Protein AF-A0A0F9WEB9-F1 (afdb_monomer_lite)

Structure (mmCIF, N/CA/C/O backbone):
data_AF-A0A0F9WEB9-F1
#
_entry.id   AF-A0A0F9WEB9-F1
#
loop_
_atom_site.group_PDB
_atom_site.id
_atom_site.type_symbol
_atom_site.label_atom_id
_atom_site.label_alt_id
_atom_site.label_comp_id
_atom_site.label_asym_id
_atom_site.label_entity_id
_atom_site.label_seq_id
_atom_site.pdbx_PDB_ins_code
_atom_site.Cartn_x
_atom_site.Cartn_y
_atom_site.Cartn_z
_atom_site.occupancy
_atom_site.B_iso_or_equiv
_atom_site.auth_seq_id
_atom_site.auth_comp_id
_atom_site.auth_asym_id
_atom_site.auth_atom_id
_atom_site.pdbx_PDB_model_num
ATOM 1 N N . MET A 1 1 ? 6.748 -6.041 17.453 1.00 51.75 1 MET A N 1
ATOM 2 C CA . MET A 1 1 ? 5.806 -6.106 16.308 1.00 51.75 1 MET A CA 1
ATOM 3 C C . MET A 1 1 ? 6.490 -6.332 14.949 1.00 51.75 1 MET A C 1
ATOM 5 O O . MET A 1 1 ? 5.847 -6.901 14.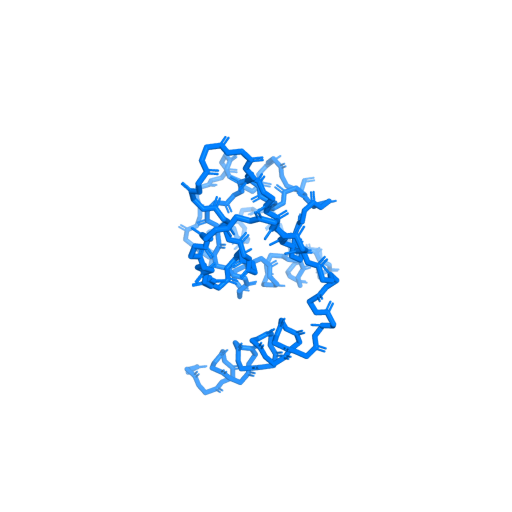076 1.00 51.75 1 MET A O 1
ATOM 9 N N . ALA A 1 2 ? 7.794 -6.052 14.806 1.00 58.41 2 ALA A N 1
ATOM 10 C CA . ALA A 1 2 ? 8.540 -6.113 13.537 1.00 58.41 2 ALA A CA 1
ATOM 11 C C . ALA A 1 2 ? 8.495 -7.445 12.744 1.00 58.41 2 ALA A C 1
ATOM 13 O O . ALA A 1 2 ? 8.516 -7.439 11.516 1.00 58.41 2 ALA A O 1
ATOM 14 N N . GLY A 1 3 ? 8.391 -8.607 13.405 1.00 72.75 3 GLY A N 1
ATOM 15 C CA . GLY A 1 3 ? 8.487 -9.904 12.712 1.00 72.75 3 GLY A CA 1
ATOM 16 C C . GLY A 1 3 ? 7.311 -10.251 11.780 1.00 72.75 3 GLY A C 1
ATOM 17 O O . GLY A 1 3 ? 7.507 -10.910 10.759 1.00 72.75 3 GLY A O 1
ATOM 18 N N . ARG A 1 4 ? 6.080 -9.816 12.097 1.00 71.31 4 ARG A N 1
ATOM 19 C CA . ARG A 1 4 ? 4.899 -10.095 11.246 1.00 71.31 4 ARG A CA 1
ATOM 20 C C . ARG A 1 4 ? 4.826 -9.171 10.038 1.00 71.31 4 ARG A C 1
ATOM 22 O O . ARG A 1 4 ? 4.456 -9.625 8.959 1.00 71.31 4 ARG A O 1
ATOM 29 N N . GLU A 1 5 ? 5.190 -7.909 10.223 1.00 70.75 5 GLU A N 1
ATOM 30 C CA . GLU A 1 5 ? 5.240 -6.905 9.157 1.00 70.75 5 GLU A CA 1
ATOM 31 C C . GLU A 1 5 ? 6.261 -7.298 8.094 1.00 70.75 5 GLU A C 1
ATOM 33 O O . GLU A 1 5 ? 5.919 -7.347 6.914 1.00 70.75 5 GLU A O 1
ATOM 38 N N . GLN A 1 6 ? 7.456 -7.728 8.511 1.00 76.25 6 GLN A N 1
ATOM 39 C CA . GLN A 1 6 ? 8.478 -8.224 7.590 1.00 76.25 6 GLN A CA 1
ATOM 40 C C . GLN A 1 6 ? 7.994 -9.445 6.793 1.00 76.25 6 GLN A C 1
ATOM 42 O O . GLN A 1 6 ? 8.233 -9.551 5.592 1.00 76.25 6 GLN A O 1
ATOM 47 N N . LYS A 1 7 ? 7.263 -10.363 7.439 1.00 79.50 7 LYS A N 1
ATOM 48 C CA . LYS A 1 7 ? 6.696 -11.541 6.768 1.00 79.50 7 LYS A CA 1
ATOM 49 C C . LYS A 1 7 ? 5.653 -11.153 5.714 1.00 79.50 7 LYS A C 1
ATOM 51 O O . LYS A 1 7 ? 5.654 -11.731 4.631 1.00 79.50 7 LYS A O 1
ATOM 56 N N . LEU A 1 8 ? 4.792 -10.176 6.005 1.00 72.88 8 LEU A N 1
ATOM 57 C CA . LEU A 1 8 ? 3.813 -9.652 5.045 1.00 72.88 8 LEU A CA 1
ATOM 58 C C . LEU A 1 8 ? 4.489 -8.930 3.879 1.00 72.88 8 LEU A C 1
ATOM 60 O O . LEU A 1 8 ? 4.111 -9.158 2.731 1.00 72.88 8 LEU A O 1
ATOM 64 N N . LEU A 1 9 ? 5.517 -8.126 4.160 1.00 73.94 9 LEU A N 1
ATOM 65 C CA . LEU A 1 9 ? 6.324 -7.465 3.137 1.00 73.94 9 LEU A CA 1
ATOM 66 C C . LEU A 1 9 ? 6.963 -8.493 2.194 1.00 73.94 9 LEU A C 1
ATOM 68 O O . LEU A 1 9 ? 6.904 -8.342 0.975 1.00 73.94 9 LEU A O 1
ATOM 72 N N . ASN A 1 10 ? 7.508 -9.577 2.749 1.00 78.94 10 ASN A N 1
ATOM 73 C CA . ASN A 1 10 ? 8.114 -10.657 1.975 1.00 78.94 10 ASN A CA 1
ATOM 74 C C . ASN A 1 10 ? 7.084 -11.400 1.114 1.00 78.94 10 ASN A C 1
ATOM 76 O O . ASN A 1 10 ? 7.356 -11.665 -0.053 1.00 78.94 10 ASN A O 1
ATOM 80 N N . ILE A 1 11 ? 5.894 -11.704 1.647 1.00 78.56 11 ILE A N 1
ATOM 81 C CA . ILE A 1 11 ? 4.806 -12.322 0.868 1.00 78.56 11 ILE A CA 1
ATOM 82 C C . ILE A 1 11 ? 4.410 -11.411 -0.291 1.00 78.56 11 ILE A C 1
ATOM 84 O O . ILE A 1 11 ? 4.305 -11.868 -1.426 1.00 78.56 11 ILE A O 1
ATOM 88 N N . PHE A 1 12 ? 4.230 -10.121 -0.020 1.00 73.19 12 PHE A N 1
ATOM 89 C CA . PHE A 1 12 ? 3.865 -9.153 -1.043 1.00 73.19 12 PHE A CA 1
ATOM 90 C C . PHE A 1 12 ? 4.947 -9.029 -2.118 1.00 73.19 12 PHE A C 1
ATOM 92 O O . PHE A 1 12 ? 4.645 -9.071 -3.307 1.00 73.19 12 PHE A O 1
ATOM 99 N N . THR A 1 13 ? 6.213 -8.963 -1.705 1.00 72.06 13 THR A N 1
ATOM 100 C CA . THR A 1 13 ? 7.368 -8.928 -2.610 1.00 72.06 13 THR A CA 1
ATOM 101 C C . THR A 1 13 ? 7.432 -10.192 -3.461 1.00 72.06 13 THR A C 1
ATOM 103 O O . THR A 1 13 ? 7.635 -10.097 -4.665 1.00 72.06 13 THR A O 1
ATOM 106 N N . ASN A 1 14 ? 7.179 -11.364 -2.876 1.00 75.75 14 ASN A N 1
ATOM 107 C CA . ASN A 1 14 ? 7.130 -12.627 -3.608 1.00 75.75 14 ASN A CA 1
ATOM 108 C C . ASN A 1 14 ? 5.977 -12.668 -4.613 1.00 75.75 14 ASN A C 1
ATOM 110 O O . ASN A 1 14 ? 6.183 -13.102 -5.739 1.00 75.75 14 ASN A O 1
ATOM 114 N N . ILE A 1 15 ? 4.777 -12.196 -4.261 1.00 73.06 15 ILE A N 1
ATOM 115 C CA . ILE A 1 15 ? 3.661 -12.072 -5.218 1.00 73.06 15 ILE A CA 1
ATOM 116 C C . ILE A 1 15 ? 4.075 -11.157 -6.372 1.00 73.06 15 ILE A C 1
ATOM 118 O O . ILE A 1 15 ? 3.882 -11.489 -7.536 1.00 73.06 15 ILE A O 1
ATOM 122 N N . ILE A 1 16 ? 4.709 -10.031 -6.054 1.00 67.06 16 ILE A N 1
ATOM 123 C CA . ILE A 1 16 ? 5.207 -9.074 -7.039 1.00 67.06 16 ILE A CA 1
ATOM 124 C C . ILE A 1 16 ? 6.220 -9.702 -8.003 1.00 67.06 16 ILE A C 1
ATOM 126 O O . ILE A 1 16 ? 6.136 -9.468 -9.206 1.00 67.06 16 ILE A O 1
ATOM 130 N N . THR A 1 17 ? 7.175 -10.478 -7.492 1.00 68.50 17 THR A N 1
ATOM 131 C CA . THR A 1 17 ? 8.245 -11.079 -8.300 1.00 68.50 17 THR A CA 1
ATOM 132 C C . THR A 1 17 ? 7.799 -12.330 -9.053 1.00 68.50 17 THR A C 1
ATOM 134 O O . THR A 1 17 ? 8.401 -12.658 -10.073 1.00 68.50 17 THR A O 1
ATOM 137 N N . THR A 1 18 ? 6.761 -13.023 -8.573 1.00 67.38 1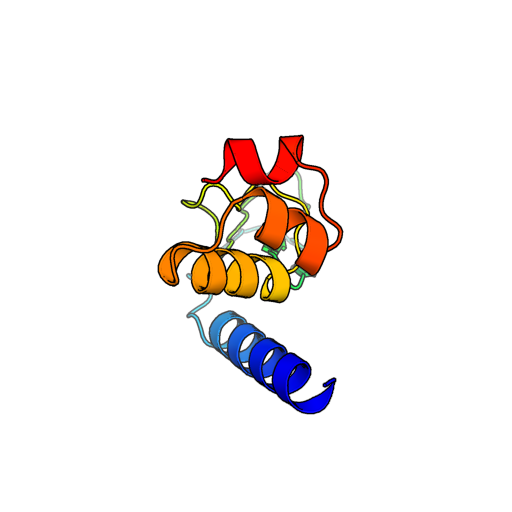8 THR A N 1
ATOM 138 C CA . THR A 1 18 ? 6.203 -14.239 -9.192 1.00 67.38 18 THR A CA 1
ATOM 139 C C . THR A 1 18 ? 5.085 -13.966 -10.181 1.00 67.38 18 THR A C 1
ATOM 141 O O . THR A 1 18 ? 4.835 -14.812 -11.041 1.00 67.38 18 THR A O 1
ATOM 144 N N . LEU A 1 19 ? 4.423 -12.804 -10.099 1.00 63.69 19 LEU A N 1
ATOM 145 C CA . LEU A 1 19 ? 3.521 -12.373 -11.154 1.00 63.69 19 LEU A CA 1
ATOM 146 C C . LEU A 1 19 ? 4.295 -12.446 -12.467 1.00 63.69 19 LEU A C 1
ATOM 148 O O . LEU A 1 19 ? 5.382 -11.864 -12.550 1.00 63.69 19 LEU A O 1
ATOM 152 N N . PRO A 1 20 ? 3.779 -13.168 -13.481 1.00 55.03 20 PRO A N 1
ATOM 153 C CA . PRO A 1 20 ? 4.420 -13.186 -14.774 1.00 55.03 20 PRO A CA 1
ATOM 154 C C . PRO A 1 20 ? 4.504 -11.725 -15.166 1.00 55.03 20 PRO A C 1
ATOM 156 O O . PRO A 1 20 ? 3.465 -11.085 -15.337 1.00 55.03 20 PRO A O 1
ATOM 159 N N . ILE A 1 21 ? 5.728 -11.187 -15.207 1.00 55.06 21 ILE A N 1
ATOM 160 C CA . ILE A 1 21 ? 6.021 -9.869 -15.750 1.00 55.06 21 ILE A CA 1
ATOM 161 C C . ILE A 1 21 ? 5.455 -9.981 -17.148 1.00 55.06 21 ILE A C 1
ATOM 163 O O . ILE A 1 21 ? 6.092 -10.577 -18.017 1.00 55.06 21 ILE A O 1
ATOM 167 N N . LEU A 1 22 ? 4.197 -9.561 -17.307 1.00 47.53 22 LEU A N 1
ATOM 168 C CA . LEU A 1 22 ? 3.424 -9.628 -18.530 1.00 47.53 22 LEU A CA 1
ATOM 169 C C . LEU A 1 22 ? 4.300 -8.882 -19.478 1.00 47.53 22 LEU A C 1
ATOM 171 O O . LEU A 1 22 ? 4.368 -7.669 -19.333 1.00 47.53 22 LEU A O 1
ATOM 175 N N . ARG A 1 23 ? 5.078 -9.628 -20.271 1.00 48.62 23 ARG A N 1
ATOM 176 C CA . ARG A 1 23 ? 6.332 -9.176 -20.857 1.00 48.62 23 ARG A CA 1
ATOM 177 C C . ARG A 1 23 ? 6.115 -7.754 -21.318 1.00 48.62 23 ARG A C 1
ATOM 179 O O . ARG A 1 23 ? 5.527 -7.550 -22.381 1.00 48.62 23 ARG A O 1
ATOM 186 N N . ILE A 1 24 ? 6.518 -6.766 -20.514 1.00 53.28 24 ILE A N 1
ATOM 187 C CA . ILE A 1 24 ? 6.473 -5.392 -20.968 1.00 53.28 24 ILE A CA 1
ATOM 188 C C . ILE A 1 24 ? 7.703 -5.358 -21.857 1.00 53.28 24 ILE A C 1
ATOM 190 O O . ILE A 1 24 ? 8.790 -4.971 -21.441 1.00 53.28 24 ILE A O 1
ATOM 194 N N . ARG A 1 25 ? 7.540 -5.921 -23.062 1.00 49.78 25 ARG A N 1
ATOM 195 C CA . ARG A 1 25 ? 8.470 -5.850 -24.173 1.00 49.78 25 ARG A CA 1
ATOM 196 C C . ARG A 1 25 ? 8.465 -4.396 -24.559 1.00 49.78 25 ARG A C 1
ATOM 198 O O . ARG A 1 25 ? 7.702 -3.913 -25.387 1.00 49.78 25 ARG A O 1
ATOM 205 N N . CYS A 1 26 ? 9.267 -3.683 -23.812 1.00 52.81 26 CYS A N 1
ATOM 206 C CA . CYS A 1 26 ? 9.739 -2.395 -24.170 1.00 52.81 26 CYS A CA 1
ATOM 207 C C . CYS A 1 26 ? 10.864 -2.704 -25.162 1.00 52.81 26 CYS A C 1
ATOM 209 O O . CYS A 1 26 ? 11.907 -3.206 -24.754 1.00 52.81 26 CYS A O 1
ATOM 211 N N . 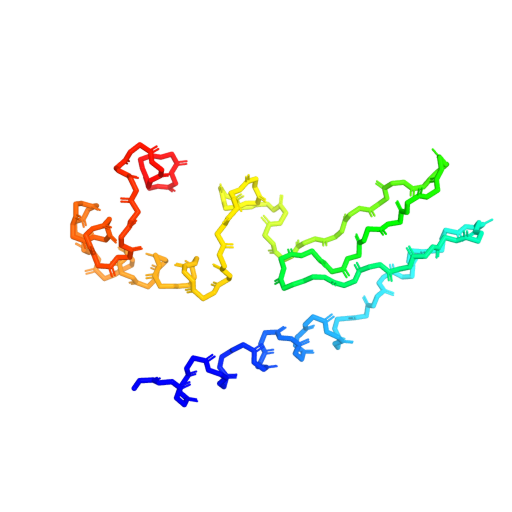ASN A 1 27 ? 10.647 -2.499 -26.466 1.00 53.56 27 ASN A N 1
ATOM 212 C CA . ASN A 1 27 ? 11.668 -2.707 -27.512 1.00 53.56 27 ASN A CA 1
ATOM 213 C C . ASN A 1 27 ? 12.801 -1.654 -27.433 1.00 53.56 27 ASN A C 1
ATOM 215 O O . ASN A 1 27 ? 13.320 -1.194 -28.443 1.00 53.56 27 ASN A O 1
ATOM 219 N N . SER A 1 28 ? 13.139 -1.198 -26.231 1.00 52.41 28 SER A N 1
ATOM 220 C CA . SER A 1 28 ? 14.116 -0.152 -25.962 1.00 52.41 28 SER A CA 1
ATOM 221 C C . SER A 1 28 ? 14.931 -0.530 -24.735 1.00 52.41 28 SER A C 1
ATOM 223 O O . SER A 1 28 ? 14.388 -1.158 -23.827 1.00 52.41 28 SER A O 1
ATOM 225 N N . ASN A 1 29 ? 16.192 -0.094 -24.675 1.00 55.34 29 ASN A N 1
ATOM 226 C CA . ASN A 1 29 ? 17.061 -0.235 -23.503 1.00 55.34 29 ASN A CA 1
ATOM 227 C C . ASN A 1 29 ? 16.503 0.560 -22.315 1.00 55.34 29 ASN A C 1
ATOM 229 O O . ASN A 1 29 ? 16.897 1.692 -22.039 1.00 55.34 29 ASN A O 1
ATOM 233 N N . SER A 1 30 ? 15.536 -0.022 -21.623 1.00 56.03 30 SER A N 1
ATOM 234 C CA . SER A 1 30 ? 14.829 0.599 -20.518 1.00 56.03 30 SER A CA 1
ATOM 235 C C . SER A 1 30 ? 15.216 -0.077 -19.209 1.00 56.03 30 SER A C 1
ATOM 237 O O . SER A 1 30 ? 15.096 -1.294 -19.081 1.00 56.03 30 SER A O 1
ATOM 239 N N . LYS A 1 31 ? 15.662 0.715 -18.230 1.00 56.09 31 LYS A N 1
ATOM 240 C CA . LYS A 1 31 ? 15.971 0.230 -16.881 1.00 56.09 31 LYS A CA 1
ATOM 241 C C . LYS A 1 31 ? 14.677 -0.074 -16.128 1.00 56.09 31 LYS A C 1
ATOM 243 O O . LYS A 1 31 ? 13.747 0.732 -16.148 1.00 56.09 31 LYS A O 1
ATOM 248 N N . LEU A 1 32 ? 14.638 -1.233 -15.483 1.00 58.31 32 LEU A N 1
ATOM 249 C CA . LEU A 1 32 ? 13.530 -1.697 -14.660 1.00 58.31 32 LEU A CA 1
ATOM 250 C C . LEU A 1 32 ? 13.787 -1.273 -13.211 1.00 58.31 32 LEU A C 1
ATOM 252 O O . LEU A 1 32 ? 14.781 -1.680 -12.616 1.00 58.31 32 LEU A O 1
ATOM 256 N N . TYR A 1 33 ? 12.914 -0.433 -12.661 1.00 58.53 33 TYR A N 1
ATOM 257 C CA . TYR A 1 33 ? 12.967 -0.044 -11.251 1.00 58.53 33 TYR A CA 1
ATOM 258 C C . TYR A 1 33 ? 11.856 -0.747 -10.486 1.00 58.53 33 TYR A C 1
ATOM 260 O O . TYR A 1 33 ? 10.683 -0.536 -10.805 1.00 58.53 33 TYR A O 1
ATOM 268 N N . ASN A 1 34 ? 12.246 -1.513 -9.470 1.00 58.84 34 ASN A N 1
ATOM 269 C CA . ASN A 1 34 ? 11.336 -2.119 -8.510 1.00 58.84 34 ASN A CA 1
ATOM 270 C C . ASN A 1 34 ? 11.220 -1.183 -7.304 1.00 58.84 34 ASN A C 1
ATOM 272 O O . ASN A 1 34 ? 12.231 -0.736 -6.761 1.00 58.84 34 ASN A O 1
ATOM 276 N N . SER A 1 35 ? 10.001 -0.877 -6.878 1.00 63.66 35 SER A N 1
ATOM 277 C CA . SER A 1 35 ? 9.749 -0.316 -5.555 1.00 63.66 35 SER A CA 1
ATOM 278 C C . SER A 1 35 ? 8.639 -1.103 -4.876 1.00 63.66 35 SER A C 1
ATOM 280 O O . SER A 1 35 ? 7.839 -1.758 -5.537 1.00 63.66 35 SER A O 1
ATOM 282 N N . GLU A 1 36 ? 8.536 -0.997 -3.555 1.00 60.88 36 GLU A N 1
ATOM 283 C CA . GLU A 1 36 ? 7.500 -1.690 -2.775 1.00 60.88 36 GLU A CA 1
ATOM 284 C C . GLU A 1 36 ? 6.060 -1.382 -3.235 1.00 60.88 36 GLU A C 1
ATOM 286 O O . GLU A 1 36 ? 5.139 -2.123 -2.917 1.00 60.88 36 GLU A O 1
ATOM 291 N N . ARG A 1 37 ? 5.844 -0.295 -3.991 1.00 55.56 37 ARG A N 1
ATOM 292 C CA . ARG A 1 37 ? 4.523 0.155 -4.480 1.00 55.56 37 ARG A CA 1
ATOM 293 C C . ARG A 1 37 ? 4.334 -0.003 -5.987 1.00 55.56 37 ARG A C 1
ATOM 295 O O . ARG A 1 37 ? 3.202 -0.063 -6.474 1.00 55.56 37 ARG A O 1
ATOM 302 N N . PHE A 1 38 ? 5.435 -0.000 -6.731 1.00 56.47 38 PHE A N 1
ATOM 303 C CA . PHE A 1 38 ? 5.446 -0.019 -8.186 1.00 56.47 38 PHE A CA 1
ATOM 304 C C . PHE A 1 38 ? 6.311 -1.183 -8.634 1.00 56.47 38 PHE A C 1
ATOM 306 O O . PHE A 1 38 ? 7.507 -1.213 -8.357 1.00 56.47 38 PHE A O 1
ATOM 313 N N . LEU A 1 39 ? 5.706 -2.111 -9.366 1.00 53.97 39 LEU A N 1
ATOM 314 C CA . LEU A 1 39 ? 6.408 -3.275 -9.883 1.00 53.97 39 LEU A CA 1
ATOM 315 C C . LEU A 1 39 ? 7.510 -2.810 -10.825 1.00 53.97 39 LEU A C 1
ATOM 317 O O . LEU A 1 39 ? 8.659 -3.173 -10.636 1.00 53.97 39 LEU A O 1
ATOM 321 N N . HIS A 1 40 ? 7.183 -1.936 -11.784 1.00 54.84 40 HIS A N 1
ATOM 322 C CA . HIS A 1 40 ? 8.122 -1.523 -12.822 1.00 54.84 40 HIS A CA 1
ATOM 323 C C . HIS A 1 40 ? 7.891 -0.074 -13.248 1.00 54.84 40 HIS A C 1
ATOM 325 O O . HIS A 1 40 ? 6.774 0.305 -13.590 1.00 54.84 40 HIS A O 1
ATOM 331 N N . ARG A 1 41 ? 8.950 0.740 -13.285 1.00 51.97 41 ARG A N 1
ATOM 332 C CA . ARG A 1 41 ? 8.974 2.017 -14.018 1.00 51.97 41 ARG A CA 1
ATOM 333 C C . ARG A 1 41 ? 10.040 1.939 -15.101 1.00 51.97 41 ARG A C 1
ATOM 335 O O . ARG A 1 41 ? 11.219 1.964 -14.781 1.00 51.97 41 ARG A O 1
ATOM 342 N N . PHE A 1 42 ? 9.634 1.922 -16.365 1.00 60.22 42 PHE A N 1
ATOM 343 C CA . PHE A 1 42 ? 10.555 2.113 -17.485 1.00 60.22 42 PHE A CA 1
ATOM 344 C C . PHE A 1 42 ? 10.803 3.619 -17.676 1.00 60.22 42 PHE A C 1
ATOM 346 O O . PHE A 1 42 ? 9.861 4.406 -17.798 1.00 60.22 42 PHE A O 1
ATOM 353 N N . THR A 1 43 ? 12.062 4.060 -17.604 1.00 54.78 43 THR A N 1
ATOM 354 C CA . THR A 1 43 ? 12.426 5.494 -17.596 1.00 54.78 43 THR A CA 1
ATOM 355 C C . THR A 1 43 ? 12.885 6.055 -18.944 1.00 54.78 43 THR A C 1
ATOM 357 O O . THR A 1 43 ? 13.329 7.199 -18.991 1.00 54.78 43 THR A O 1
ATOM 360 N N . TRP A 1 44 ? 12.729 5.328 -20.054 1.00 55.53 44 TRP A N 1
ATOM 361 C CA . TRP A 1 44 ? 13.101 5.835 -21.381 1.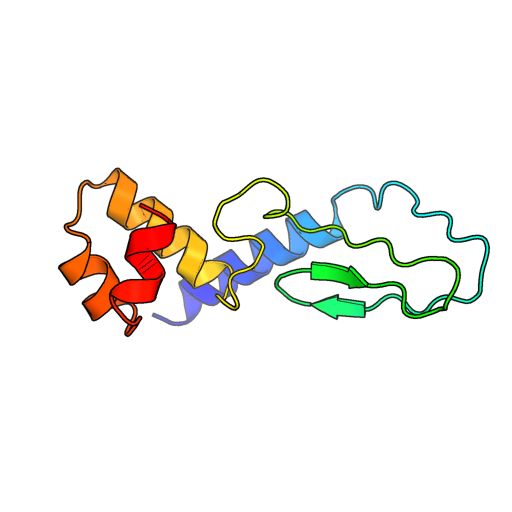00 55.53 44 TRP A CA 1
ATOM 362 C C . TRP A 1 44 ? 11.900 6.411 -22.146 1.00 55.53 44 TRP A C 1
ATOM 364 O O . TRP A 1 44 ? 10.800 5.863 -22.095 1.00 55.53 44 TRP A O 1
ATOM 374 N N . LEU A 1 45 ? 12.115 7.532 -22.848 1.00 54.47 45 LEU A N 1
ATOM 375 C CA . LEU A 1 45 ? 11.104 8.432 -23.440 1.00 54.47 45 LEU A CA 1
ATOM 376 C C . LEU A 1 45 ? 9.939 7.749 -24.183 1.00 54.47 45 LEU A C 1
ATOM 378 O O . LEU A 1 45 ? 8.835 8.283 -24.173 1.00 54.47 45 LEU A O 1
ATOM 382 N N . LYS A 1 46 ? 10.156 6.575 -24.787 1.00 52.59 46 LYS A N 1
ATOM 383 C CA . LYS A 1 46 ? 9.160 5.871 -25.614 1.00 52.59 46 LYS A CA 1
ATOM 384 C C . LYS A 1 46 ? 8.309 4.839 -24.865 1.00 52.59 46 LYS A C 1
ATOM 386 O O . LYS A 1 46 ? 7.395 4.268 -25.446 1.00 52.59 46 LYS A O 1
ATOM 391 N N . CYS A 1 47 ? 8.593 4.573 -23.593 1.00 55.34 47 CYS A N 1
ATOM 392 C CA . CYS A 1 47 ? 7.967 3.474 -22.871 1.00 55.34 47 CYS A CA 1
ATOM 393 C C . CYS A 1 47 ? 7.886 3.805 -21.385 1.00 55.34 47 CYS A C 1
ATOM 395 O O . CYS A 1 47 ? 8.806 3.560 -20.612 1.00 55.34 47 CYS A O 1
ATOM 397 N N . ARG A 1 48 ? 6.759 4.397 -20.992 1.00 58.16 48 ARG A N 1
ATOM 398 C CA . ARG A 1 48 ? 6.418 4.700 -19.599 1.00 58.16 48 ARG A CA 1
ATOM 399 C C . ARG A 1 48 ? 5.297 3.776 -19.144 1.00 58.16 48 ARG A C 1
ATOM 401 O O . ARG A 1 48 ? 4.211 4.241 -18.818 1.00 58.16 48 ARG A O 1
ATOM 408 N N . LYS A 1 49 ? 5.535 2.465 -19.154 1.00 62.25 49 LYS A N 1
ATOM 409 C CA . LYS A 1 49 ? 4.596 1.540 -18.515 1.00 62.25 49 LYS A CA 1
ATOM 410 C C . LYS A 1 49 ? 4.907 1.470 -17.027 1.00 62.25 49 LYS A C 1
ATOM 412 O O . LYS A 1 49 ? 6.070 1.346 -16.637 1.00 62.25 49 LYS A O 1
ATOM 417 N N . LYS A 1 50 ? 3.858 1.612 -16.227 1.00 65.12 50 LYS A N 1
ATOM 418 C CA . LYS A 1 50 ? 3.860 1.354 -14.795 1.00 65.12 50 LYS A CA 1
ATOM 419 C C . LYS A 1 50 ? 2.910 0.196 -14.563 1.00 65.12 50 LYS A C 1
ATOM 421 O O . LYS A 1 50 ? 1.870 0.157 -15.199 1.00 65.12 50 LYS A O 1
ATOM 426 N N . PHE A 1 51 ? 3.302 -0.732 -13.706 1.00 68.94 51 PHE A N 1
ATOM 427 C CA . PHE A 1 51 ? 2.396 -1.743 -13.177 1.00 68.94 51 PHE A CA 1
ATOM 428 C C . PHE A 1 51 ? 2.403 -1.601 -11.661 1.00 68.94 51 PHE A C 1
ATOM 430 O O . PHE A 1 51 ? 3.470 -1.465 -11.048 1.00 68.94 51 PHE A O 1
ATOM 437 N N . SER A 1 52 ? 1.225 -1.585 -11.056 1.00 70.56 52 SER A N 1
ATOM 438 C CA . SER A 1 52 ? 1.067 -1.592 -9.607 1.00 70.56 52 SER A CA 1
ATOM 439 C C . SER A 1 52 ? -0.070 -2.520 -9.234 1.00 70.56 52 SER A C 1
ATOM 441 O O . SER A 1 52 ? -1.127 -2.500 -9.855 1.00 70.56 52 SER A O 1
ATOM 443 N N . LEU A 1 53 ? 0.111 -3.268 -8.150 1.00 69.12 53 LEU A N 1
ATOM 444 C CA . LEU A 1 53 ? -0.973 -4.045 -7.545 1.00 69.12 53 LEU A CA 1
ATOM 445 C C . LEU A 1 53 ? -2.148 -3.167 -7.095 1.00 69.12 53 LEU A C 1
ATOM 447 O O . LEU A 1 53 ? -3.258 -3.654 -6.917 1.00 69.12 53 LEU A O 1
ATOM 451 N N . LEU A 1 54 ? -1.906 -1.866 -6.927 1.00 74.00 54 LEU A N 1
ATOM 452 C CA . LEU A 1 54 ? -2.902 -0.899 -6.504 1.00 74.00 54 LEU A CA 1
ATOM 453 C C . LEU A 1 54 ? -3.523 -0.126 -7.671 1.00 74.00 54 LEU A C 1
ATOM 455 O O . LEU A 1 54 ? -4.352 0.725 -7.382 1.00 74.00 54 LEU A O 1
ATOM 459 N N . GLU A 1 55 ? -3.169 -0.390 -8.938 1.00 75.12 55 GLU A N 1
ATOM 460 C CA . GLU A 1 55 ? -3.490 0.440 -10.124 1.00 75.12 55 GLU A CA 1
ATOM 461 C C . GLU A 1 55 ? -4.985 0.766 -10.313 1.00 75.12 55 GLU A C 1
ATOM 463 O O . GLU A 1 55 ? -5.311 1.814 -10.860 1.00 75.12 55 GLU A O 1
ATOM 468 N N . ASN A 1 56 ? -5.886 -0.040 -9.744 1.00 72.56 56 ASN A N 1
ATOM 469 C CA . ASN A 1 56 ? -7.339 0.181 -9.763 1.00 72.56 56 ASN A CA 1
ATOM 470 C C . ASN A 1 56 ? -7.948 0.433 -8.374 1.00 72.56 56 ASN A C 1
ATOM 472 O O . ASN A 1 56 ? -9.127 0.180 -8.143 1.00 72.56 56 ASN A O 1
ATOM 476 N N . THR A 1 57 ? -7.147 0.898 -7.420 1.00 75.31 57 THR A N 1
ATOM 477 C CA . THR A 1 57 ? -7.592 1.166 -6.049 1.00 75.31 57 THR A CA 1
ATOM 478 C C . THR A 1 57 ? -7.468 2.656 -5.718 1.00 75.31 57 THR A C 1
ATOM 480 O O . THR A 1 57 ? -6.581 3.333 -6.252 1.00 75.31 57 THR A O 1
ATOM 483 N N . PRO A 1 58 ? -8.260 3.182 -4.762 1.00 75.19 58 PRO A N 1
ATOM 484 C CA . PRO A 1 58 ? -8.096 4.553 -4.258 1.00 75.19 58 PRO A CA 1
ATOM 485 C C . PRO A 1 58 ? -6.692 4.837 -3.695 1.00 75.19 58 PRO A C 1
ATOM 487 O O . PRO A 1 58 ? -6.284 5.992 -3.543 1.00 75.19 58 PRO A O 1
ATOM 490 N N . PHE A 1 59 ? -5.939 3.777 -3.392 1.00 77.94 59 PHE A N 1
ATOM 491 C CA . PHE A 1 59 ? -4.593 3.825 -2.845 1.00 77.94 59 PHE A CA 1
ATOM 492 C C . PHE A 1 59 ? -3.497 3.992 -3.908 1.00 77.94 59 PHE A C 1
ATOM 494 O O . PHE A 1 59 ? -2.374 4.323 -3.539 1.00 77.94 59 PHE A O 1
ATOM 501 N N . TYR A 1 60 ? -3.785 3.838 -5.208 1.00 76.62 60 TYR A N 1
ATOM 502 C CA . TYR A 1 60 ? -2.759 3.860 -6.265 1.00 76.62 60 TYR A CA 1
ATOM 503 C C . TYR A 1 60 ? -1.894 5.125 -6.256 1.00 76.62 60 TYR A C 1
ATOM 505 O O . TYR A 1 60 ? -0.665 5.084 -6.315 1.00 76.62 60 TYR A O 1
ATOM 513 N N . TYR A 1 61 ? -2.554 6.279 -6.166 1.00 73.94 61 TYR A N 1
ATOM 514 C CA . TYR A 1 61 ? -1.902 7.587 -6.195 1.00 73.94 61 TYR A CA 1
ATOM 515 C C . TYR A 1 61 ? -1.406 8.029 -4.815 1.00 73.94 61 TYR A C 1
ATOM 517 O O . TYR A 1 61 ? -0.817 9.104 -4.669 1.00 73.94 61 TYR A O 1
ATOM 525 N N . LYS A 1 62 ? -1.662 7.227 -3.780 1.00 73.69 62 LYS A N 1
ATOM 526 C CA . LYS A 1 62 ? -1.284 7.532 -2.408 1.00 73.69 62 LYS A CA 1
ATOM 527 C C . LYS A 1 62 ? 0.137 7.050 -2.169 1.00 73.69 62 LYS A C 1
ATOM 529 O O . LYS A 1 62 ? 0.497 5.915 -2.455 1.00 73.69 62 LYS A O 1
ATOM 534 N N . LYS A 1 63 ? 0.961 7.921 -1.589 1.00 72.62 63 LYS A N 1
ATOM 535 C CA . LYS A 1 63 ? 2.313 7.565 -1.153 1.00 72.62 63 LYS A CA 1
ATOM 536 C C . LYS A 1 63 ? 2.282 6.774 0.176 1.00 72.62 63 LYS A C 1
ATOM 538 O O . LYS A 1 63 ? 3.049 7.117 1.070 1.00 72.62 63 LYS A O 1
ATOM 543 N N . LEU A 1 64 ? 1.450 5.732 0.295 1.00 76.44 64 LEU A N 1
ATOM 544 C CA . LEU A 1 64 ? 1.370 4.843 1.473 1.00 76.44 64 LEU A CA 1
ATOM 545 C C . LEU A 1 64 ? 2.128 3.540 1.280 1.00 76.44 64 LEU A C 1
ATOM 547 O O . LEU A 1 64 ? 2.117 2.986 0.179 1.00 76.44 64 LEU A O 1
ATOM 551 N N . ALA A 1 65 ? 2.802 3.054 2.326 1.00 76.94 65 ALA A N 1
ATOM 552 C CA . ALA A 1 65 ? 3.391 1.729 2.260 1.00 76.94 65 ALA A CA 1
ATOM 553 C C . ALA A 1 65 ? 2.264 0.705 2.116 1.00 76.94 65 ALA A C 1
ATOM 555 O O . ALA A 1 65 ? 1.134 0.914 2.556 1.00 76.94 65 ALA A O 1
ATOM 556 N N . VAL A 1 66 ? 2.560 -0.405 1.453 1.00 76.50 66 VAL A N 1
ATOM 557 C CA . VAL A 1 66 ? 1.553 -1.439 1.204 1.00 76.50 66 VAL A CA 1
ATOM 558 C C . VAL A 1 66 ? 1.019 -2.009 2.515 1.00 76.50 66 VAL A C 1
ATOM 560 O O . VAL A 1 66 ? -0.170 -2.293 2.615 1.00 76.50 66 VAL A O 1
ATOM 563 N N . ILE A 1 67 ? 1.875 -2.118 3.533 1.00 79.75 67 ILE A N 1
ATOM 564 C CA . ILE A 1 67 ? 1.475 -2.531 4.880 1.00 79.75 67 ILE A CA 1
ATOM 565 C C . ILE A 1 67 ? 0.401 -1.585 5.429 1.00 79.75 67 ILE A C 1
ATOM 567 O O . ILE A 1 67 ? -0.644 -2.060 5.867 1.00 79.75 67 ILE A O 1
ATOM 571 N N . ASP A 1 68 ? 0.600 -0.271 5.317 1.00 82.00 68 ASP A N 1
ATOM 572 C CA . ASP A 1 68 ? -0.383 0.725 5.759 1.00 82.00 68 ASP A CA 1
ATOM 573 C C . ASP A 1 68 ? -1.706 0.559 5.011 1.00 82.00 68 ASP A C 1
ATOM 575 O O . ASP A 1 68 ? -2.772 0.579 5.616 1.00 82.00 68 ASP A O 1
ATOM 579 N N . VAL A 1 69 ? -1.656 0.336 3.693 1.00 82.31 69 VAL A N 1
ATOM 580 C CA . VAL A 1 69 ? -2.855 0.091 2.876 1.00 82.31 69 VAL A CA 1
ATOM 581 C C . VAL A 1 69 ? -3.614 -1.142 3.373 1.00 82.31 69 VAL A C 1
ATOM 583 O O . VAL A 1 69 ? -4.829 -1.081 3.568 1.00 82.31 69 VAL A O 1
ATOM 586 N N . LEU A 1 70 ? -2.912 -2.247 3.629 1.00 81.75 70 LEU A N 1
ATOM 587 C CA . LEU A 1 70 ? -3.515 -3.474 4.154 1.00 81.75 70 LEU A CA 1
ATOM 588 C C . LEU A 1 70 ? -4.111 -3.265 5.551 1.00 81.75 70 LEU A C 1
ATOM 590 O O . LEU A 1 70 ? -5.193 -3.780 5.838 1.00 81.75 70 LEU A O 1
ATOM 594 N N . LEU A 1 71 ? -3.444 -2.491 6.408 1.00 85.50 71 LEU A N 1
ATOM 595 C CA . LEU A 1 71 ? -3.950 -2.141 7.734 1.00 85.50 71 LEU A CA 1
ATOM 596 C C . LEU A 1 71 ? -5.206 -1.270 7.650 1.00 85.50 71 LEU A C 1
ATOM 598 O O . LEU A 1 71 ? -6.170 -1.557 8.358 1.00 85.50 71 LEU A O 1
ATOM 602 N N . ILE A 1 72 ? -5.244 -0.277 6.756 1.00 85.75 72 ILE A N 1
ATOM 603 C CA . ILE A 1 72 ? -6.440 0.543 6.510 1.00 85.75 72 ILE A CA 1
ATOM 604 C C . ILE A 1 72 ? -7.607 -0.348 6.090 1.00 85.75 72 ILE A C 1
ATOM 606 O O . ILE A 1 72 ? -8.672 -0.267 6.696 1.00 85.75 72 ILE A O 1
ATOM 610 N N . ILE A 1 73 ? -7.408 -1.222 5.096 1.00 83.88 73 ILE A N 1
ATOM 611 C CA . ILE A 1 73 ? -8.455 -2.130 4.602 1.00 83.88 73 ILE A CA 1
ATOM 612 C C . ILE A 1 73 ? -8.949 -3.039 5.730 1.00 83.88 73 ILE A C 1
ATOM 614 O O . ILE A 1 73 ? -10.156 -3.179 5.928 1.00 83.88 73 ILE A O 1
ATOM 618 N N . LYS A 1 74 ? -8.030 -3.618 6.511 1.00 86.56 74 LYS A N 1
ATOM 619 C CA . LYS A 1 74 ? -8.366 -4.481 7.646 1.00 86.56 74 LYS A CA 1
ATOM 620 C C . LYS A 1 74 ? -9.197 -3.739 8.694 1.00 86.56 74 LYS A C 1
ATOM 622 O O . LYS A 1 74 ? -10.261 -4.222 9.071 1.00 86.56 74 LYS A O 1
ATOM 627 N N . LEU A 1 75 ? -8.737 -2.579 9.159 1.00 87.56 75 LEU A N 1
ATOM 628 C CA . LEU A 1 75 ? -9.433 -1.802 10.188 1.00 87.56 75 LEU A CA 1
ATOM 629 C C . LEU A 1 75 ? -10.789 -1.293 9.690 1.00 87.56 75 LEU A C 1
ATOM 631 O O . LEU A 1 75 ? -11.777 -1.355 10.421 1.00 87.56 75 LEU A O 1
ATOM 635 N N . TRP A 1 76 ? -10.859 -0.861 8.433 1.00 85.31 76 TRP A N 1
ATOM 636 C CA . TRP A 1 76 ? -12.108 -0.436 7.817 1.00 85.31 76 TRP A CA 1
ATOM 637 C C . TRP A 1 76 ? -13.116 -1.586 7.701 1.00 85.31 76 TRP A C 1
ATOM 639 O O . TRP A 1 76 ? -14.272 -1.424 8.085 1.00 85.31 76 TRP A O 1
ATOM 649 N N . SER A 1 77 ? -12.673 -2.778 7.282 1.00 85.88 77 SER A N 1
ATOM 650 C CA . SER A 1 77 ? -13.527 -3.977 7.240 1.00 85.88 77 SER A CA 1
ATOM 651 C C . SER A 1 77 ? -14.047 -4.388 8.623 1.00 85.88 77 SER A C 1
ATOM 653 O O . SER A 1 77 ? -15.162 -4.889 8.747 1.00 85.88 77 SER A O 1
ATOM 655 N N . ALA A 1 78 ? -13.281 -4.094 9.678 1.00 90.94 78 ALA A N 1
ATOM 656 C CA . ALA A 1 78 ? -13.678 -4.279 11.071 1.00 90.94 78 ALA A CA 1
ATOM 657 C C . ALA A 1 78 ? -14.594 -3.155 11.602 1.00 90.94 78 ALA A C 1
ATOM 659 O O . ALA A 1 78 ? -14.865 -3.101 12.800 1.00 90.94 78 ALA A O 1
ATOM 660 N N . LYS A 1 79 ? -15.074 -2.256 10.729 1.00 88.88 79 LYS A N 1
ATOM 661 C CA . LYS A 1 79 ? -15.919 -1.096 11.055 1.00 88.88 79 LYS A CA 1
ATOM 662 C C . LYS A 1 79 ? -15.268 -0.113 12.037 1.00 88.88 79 LYS A C 1
ATOM 664 O O . LYS A 1 79 ? -15.971 0.607 12.748 1.00 88.88 79 LYS A O 1
ATOM 669 N N . ALA A 1 80 ? -13.934 -0.049 12.079 1.00 88.44 80 ALA A N 1
ATOM 670 C CA . ALA A 1 80 ? -13.244 0.972 12.857 1.00 88.44 80 ALA A CA 1
ATOM 671 C C . ALA A 1 80 ? -13.586 2.370 12.321 1.00 88.44 80 ALA A C 1
ATOM 673 O O . ALA A 1 80 ? -13.681 2.589 11.110 1.00 88.44 80 ALA A O 1
ATOM 674 N N . LYS A 1 81 ? -13.757 3.335 13.231 1.00 87.25 81 LYS A N 1
ATOM 675 C CA . LYS A 1 81 ? -14.000 4.729 12.849 1.00 87.25 81 LYS A CA 1
ATOM 676 C C . LYS A 1 81 ? -12.786 5.280 12.111 1.00 87.25 81 LYS A C 1
ATOM 678 O O . LYS A 1 81 ? -11.644 5.010 12.479 1.00 87.25 81 LYS A O 1
ATOM 683 N N . GLN A 1 82 ? -13.039 6.123 11.115 1.00 84.31 82 GLN A N 1
ATOM 684 C CA . GLN A 1 82 ? -11.984 6.756 10.329 1.00 84.31 82 GLN A CA 1
ATOM 685 C C . GLN A 1 82 ? -10.958 7.495 11.205 1.00 84.31 82 GLN A C 1
ATOM 687 O O . GLN A 1 82 ? -9.764 7.422 10.931 1.00 84.31 82 GLN A O 1
ATOM 692 N N . THR A 1 83 ? -11.410 8.179 12.259 1.00 86.81 83 THR A N 1
ATOM 693 C CA . THR A 1 83 ? -10.540 8.885 13.213 1.00 86.81 83 THR A CA 1
ATOM 694 C C . THR A 1 83 ? -9.556 7.934 13.883 1.00 86.81 83 THR A C 1
ATOM 696 O O . THR A 1 83 ? -8.359 8.189 13.854 1.00 86.81 83 THR A O 1
ATOM 699 N N . THR A 1 84 ? -10.039 6.785 14.354 1.00 86.12 84 THR A N 1
ATOM 700 C CA . THR A 1 84 ? -9.219 5.740 14.976 1.00 86.12 84 THR A CA 1
ATOM 701 C C . THR A 1 84 ? -8.201 5.154 13.999 1.00 86.12 84 THR A C 1
ATOM 703 O O . THR A 1 84 ? -7.064 4.904 14.378 1.00 86.12 84 THR A O 1
ATOM 706 N N . ILE A 1 85 ? -8.571 4.973 12.726 1.00 86.12 85 ILE A N 1
ATOM 707 C CA . ILE A 1 85 ? -7.636 4.514 11.683 1.00 86.12 85 ILE A CA 1
ATOM 708 C C . ILE A 1 85 ? -6.535 5.556 11.443 1.00 86.12 85 ILE A C 1
ATOM 710 O O . ILE A 1 85 ? -5.371 5.196 11.291 1.00 86.12 85 ILE A O 1
ATOM 714 N N . CYS A 1 86 ? -6.898 6.842 11.409 1.00 85.06 86 CYS A N 1
ATOM 715 C CA . CYS A 1 86 ? -5.944 7.937 11.232 1.00 85.06 86 CYS A CA 1
ATOM 716 C C . CYS A 1 86 ? -4.965 8.029 12.405 1.00 85.06 86 CYS A C 1
ATOM 718 O O . CYS A 1 86 ? -3.770 8.157 12.174 1.00 85.06 86 CYS A O 1
ATOM 720 N N . GLU A 1 87 ? -5.467 7.939 13.637 1.00 86.19 87 GLU A N 1
ATOM 721 C CA . GLU A 1 87 ? -4.657 7.964 14.860 1.00 86.19 87 GLU A CA 1
ATOM 722 C C . GLU A 1 87 ? -3.715 6.763 14.930 1.00 86.19 87 GLU A C 1
ATOM 724 O O . GLU A 1 87 ? -2.526 6.931 15.172 1.00 86.19 87 GLU A O 1
ATOM 729 N N . PHE A 1 88 ? -4.223 5.561 14.647 1.00 85.81 88 PHE A N 1
ATOM 730 C CA . PHE A 1 88 ? -3.436 4.330 14.718 1.00 85.81 88 PHE A CA 1
ATOM 731 C C . PHE A 1 88 ? -2.289 4.283 13.700 1.00 85.81 88 PHE A C 1
ATOM 733 O O . PHE A 1 88 ? -1.260 3.673 13.963 1.00 85.81 88 PHE A O 1
ATOM 740 N N . LEU A 1 89 ? -2.475 4.900 12.531 1.00 84.06 89 LEU A N 1
ATOM 741 C CA . LEU A 1 89 ? -1.485 4.914 11.451 1.00 84.06 89 LEU A CA 1
ATOM 742 C C . LEU A 1 89 ? -0.721 6.239 11.350 1.00 84.06 89 LEU A C 1
ATOM 744 O O . LEU A 1 89 ? 0.035 6.425 10.400 1.00 84.06 89 LEU A O 1
ATOM 748 N N . GLU A 1 90 ? -0.960 7.174 12.272 1.00 85.62 90 GLU A N 1
ATOM 749 C CA . GLU A 1 90 ? -0.386 8.527 12.252 1.00 85.62 90 GLU A CA 1
ATOM 750 C C . GLU A 1 90 ? -0.603 9.254 10.904 1.00 85.62 90 GLU A C 1
ATOM 752 O O . GLU A 1 90 ? 0.235 10.009 10.406 1.00 85.62 90 GLU A O 1
ATOM 757 N N . LEU A 1 91 ? -1.767 9.034 10.281 1.00 81.62 91 LEU A N 1
ATOM 758 C CA . LEU A 1 91 ? -2.137 9.616 8.990 1.00 81.62 91 LEU A CA 1
ATOM 759 C C . LEU A 1 91 ? -3.049 10.831 9.169 1.00 81.62 91 LEU A C 1
ATOM 761 O O . LEU A 1 91 ? -3.990 10.832 9.958 1.00 81.62 91 LEU A O 1
ATOM 765 N N . GLY A 1 92 ? -2.852 11.866 8.349 1.00 78.94 92 GLY A N 1
ATOM 766 C CA . GLY A 1 92 ? -3.748 13.024 8.351 1.00 78.94 92 GLY A CA 1
ATOM 767 C C . GLY A 1 92 ? -5.184 12.655 7.944 1.00 78.94 92 GLY A C 1
ATOM 768 O O . GLY A 1 92 ? -5.398 11.952 6.960 1.00 78.94 92 GLY A O 1
ATOM 769 N N . GLN A 1 93 ? -6.200 13.202 8.619 1.00 70.81 93 GLN A N 1
ATOM 770 C CA . GLN A 1 93 ? -7.615 12.863 8.362 1.00 70.81 93 GLN A CA 1
ATOM 771 C C . GLN A 1 93 ? -8.073 13.102 6.912 1.00 70.81 93 GLN A C 1
ATOM 773 O O . GLN A 1 93 ? -8.843 12.317 6.351 1.00 70.81 93 GLN A O 1
ATOM 778 N N . ARG A 1 94 ? -7.554 14.156 6.260 1.00 72.44 94 ARG A N 1
ATOM 779 C CA . ARG A 1 94 ? -7.800 14.436 4.828 1.00 72.44 94 ARG A CA 1
ATOM 780 C C . ARG A 1 94 ? -7.344 13.296 3.914 1.00 72.44 94 ARG A C 1
ATOM 782 O O . ARG A 1 94 ? -7.800 13.196 2.776 1.00 72.44 94 ARG A O 1
ATOM 789 N N . PHE A 1 95 ? -6.412 12.480 4.389 1.00 67.50 95 PHE A N 1
ATOM 790 C CA . PHE A 1 95 ? -5.813 11.393 3.642 1.00 67.50 95 PHE A CA 1
ATOM 791 C C . PHE A 1 95 ? -6.754 10.192 3.549 1.00 67.50 95 PHE A C 1
ATOM 793 O O . PHE A 1 95 ? -7.000 9.713 2.443 1.00 67.50 95 PHE A O 1
ATOM 800 N N . VAL A 1 96 ? -7.320 9.773 4.684 1.00 67.81 96 VAL A N 1
ATOM 801 C CA . VAL A 1 96 ? -8.214 8.608 4.782 1.00 67.81 96 VAL A CA 1
ATOM 802 C C . VAL A 1 96 ? -9.618 8.918 4.239 1.00 67.81 96 VAL A C 1
ATOM 804 O O . VAL A 1 96 ? -10.233 8.054 3.629 1.00 67.81 96 VAL A O 1
ATOM 807 N N . ARG A 1 97 ? -10.080 10.177 4.313 1.00 70.62 97 ARG A N 1
ATOM 808 C CA . ARG A 1 97 ? -11.408 10.602 3.804 1.00 70.62 97 ARG A CA 1
ATOM 809 C C . ARG A 1 97 ? -11.580 10.435 2.289 1.00 70.62 97 ARG A C 1
ATOM 811 O O . ARG A 1 97 ? -12.682 10.484 1.772 1.00 70.62 97 ARG A O 1
ATOM 818 N N . LYS A 1 98 ? -10.475 10.352 1.544 1.00 65.19 98 LYS A N 1
ATOM 819 C CA . LYS A 1 98 ? -10.499 10.159 0.082 1.00 65.19 98 LYS A CA 1
ATOM 820 C C . LYS A 1 98 ? -10.493 8.681 -0.320 1.00 65.19 98 LYS A C 1
ATOM 822 O O . LYS A 1 98 ? -10.369 8.388 -1.503 1.00 65.19 98 LYS A O 1
ATOM 827 N N . VAL A 1 99 ? -10.497 7.785 0.659 1.00 67.19 99 VAL A N 1
ATOM 828 C CA . VAL A 1 99 ? -10.248 6.351 0.497 1.00 67.19 99 VAL A CA 1
ATOM 829 C C . VAL A 1 99 ? -11.427 5.539 1.027 1.00 67.19 99 VAL A C 1
ATOM 831 O O . VAL A 1 99 ? -11.807 4.563 0.387 1.00 67.19 99 VAL A O 1
ATOM 834 N N . ILE A 1 100 ? -11.960 5.954 2.178 1.00 64.56 100 ILE A N 1
ATOM 835 C CA . ILE A 1 100 ? -13.167 5.444 2.834 1.00 64.56 100 ILE A CA 1
ATOM 836 C C . ILE A 1 100 ? -14.297 6.439 2.590 1.00 64.56 100 ILE A C 1
ATOM 838 O O . ILE A 1 100 ? -15.415 5.985 2.274 1.00 64.56 100 ILE A O 1
#

Secondary structure (DSSP, 8-state):
-HHHHHHHHHHHHHHHHHS-------SS---EE--SS-SEEE-BTTB--EE-TTTTSTTTTS---HHHHHHHHHH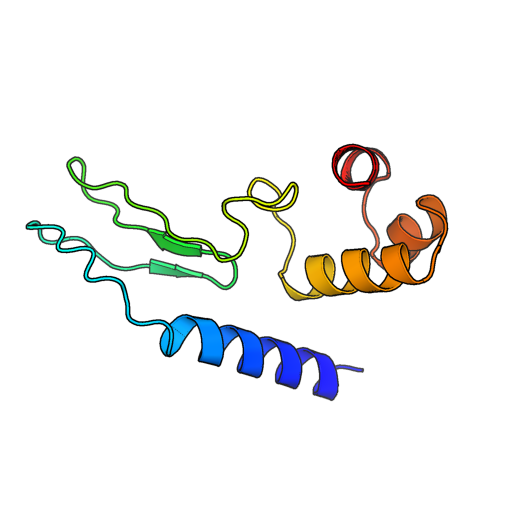HHTT--HHHHHHHTT--HHHHTTT-

Radius of gyration: 16.02 Å; chains: 1; bounding box: 33×29×44 Å

Organism: NCBI:txid40302

pLDDT: mean 70.17, std 11.95, range [47.53, 90.94]

Foldseek 3Di:
DPPVLVVVLVVLVCCLVPPPVPPLPPVDPFDFDPDQAWSGAGDDPPDGDIDGPCPPALCNPPPDGVSLVVLLVVCVVVVHDLVVSCVVSVHDSVRCVSHD

Sequence (100 aa):
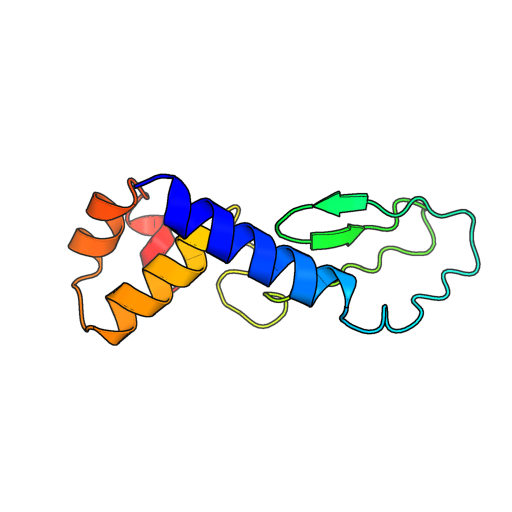MAGREQKLLNIFTNIITTLPILRIRCNSNSKLYNSERFLHRFTWLKCRKKFSLLENTPFYYKKLAVIDVLLIIKLWSAKAKQTTICEFLELGQRFVRKVI